Protein AF-A0A132MLU9-F1 (afdb_monomer_lite)

Radius of gyration: 11.09 Å; chains: 1; bounding box: 25×24×28 Å

Foldseek 3Di:
DALVLLVVLCVVLPWDFDDDDPQKTKIWDDDPPDIFIDIGGHDPDDDDPVNLVVSQVRCCRRQNHPSSD

InterPro domains:
  IPR012933 HicA mRNA interferase family [PF07927] (3-59)
  IPR038570 HicA superfamily [G3DSA:3.30.920.30] (1-61)

Secondary structure (DSSP, 8-state):
-BHHHHHHHHHTTT-EEEEEETTEEEEEEEETTEEEEEEEE--SSBPPHHHHHHHHHHHHHHH-TTTT-

Organism: NCBI:txid1469144

Sequence (69 aa):
MKAREVNRAIERRGGYLIRQVGSHRRYEAKRGDVVCHTTVPQHPGDIPAGTLRAIERDMEPVFGKGWLR

pLDDT: mean 97.58, std 1.92, range [85.69, 98.81]

Structure (mmCIF, N/CA/C/O backbone):
data_AF-A0A132MLU9-F1
#
_entry.id   AF-A0A132MLU9-F1
#
loop_
_atom_site.group_PDB
_atom_site.id
_atom_site.type_symbol
_atom_site.label_atom_id
_atom_site.label_alt_id
_atom_site.label_comp_id
_atom_site.label_asym_id
_atom_site.label_entity_id
_atom_site.label_seq_id
_atom_site.pdbx_PDB_ins_code
_atom_site.Cartn_x
_atom_site.Cartn_y
_atom_site.Cartn_z
_atom_site.occupancy
_atom_site.B_iso_or_equiv
_atom_site.auth_seq_id
_atom_site.auth_comp_id
_atom_site.auth_asym_id
_atom_site.auth_atom_id
_atom_site.pdbx_PDB_model_num
ATOM 1 N N . MET A 1 1 ? 7.571 -11.996 -5.235 1.00 94.38 1 MET A N 1
ATOM 2 C CA . MET A 1 1 ? 6.228 -11.385 -5.307 1.00 94.38 1 MET A CA 1
ATOM 3 C C . MET A 1 1 ? 6.339 -10.121 -6.135 1.00 94.38 1 MET A C 1
ATOM 5 O O . MET A 1 1 ? 7.141 -9.245 -5.817 1.00 94.38 1 MET A O 1
ATOM 9 N N . LYS A 1 2 ? 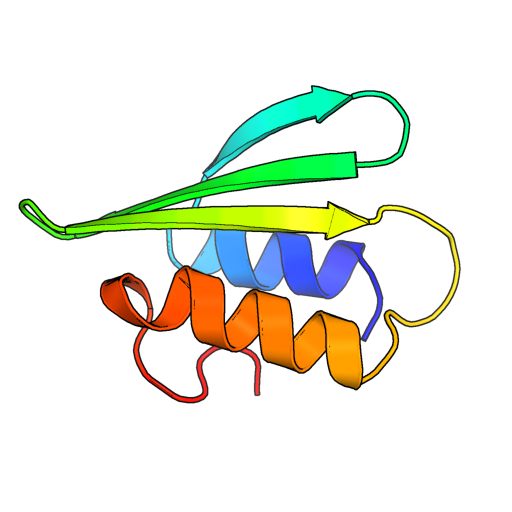5.561 -10.038 -7.210 1.00 97.81 2 LYS A N 1
ATOM 10 C CA . LYS A 1 2 ? 5.531 -8.908 -8.143 1.00 97.81 2 LYS A CA 1
ATOM 11 C C . LYS A 1 2 ? 4.759 -7.737 -7.537 1.00 97.81 2 LYS A C 1
ATOM 13 O O . LYS A 1 2 ? 3.823 -7.940 -6.765 1.00 97.81 2 LYS A O 1
ATOM 18 N N . ALA A 1 3 ? 5.050 -6.514 -7.980 1.00 97.81 3 ALA A N 1
ATOM 19 C CA . ALA A 1 3 ? 4.338 -5.308 -7.537 1.00 97.81 3 ALA A CA 1
ATOM 20 C C . ALA A 1 3 ? 2.808 -5.424 -7.654 1.00 97.81 3 ALA A C 1
ATOM 22 O O . ALA A 1 3 ? 2.073 -5.082 -6.731 1.00 97.81 3 ALA A O 1
ATOM 23 N N . ARG A 1 4 ? 2.319 -6.012 -8.755 1.00 97.69 4 ARG A N 1
ATOM 24 C CA . ARG A 1 4 ? 0.882 -6.252 -8.973 1.00 97.69 4 ARG A CA 1
ATOM 25 C C . ARG A 1 4 ? 0.236 -7.136 -7.901 1.00 97.69 4 ARG A C 1
ATOM 27 O O . ARG A 1 4 ? -0.953 -7.000 -7.64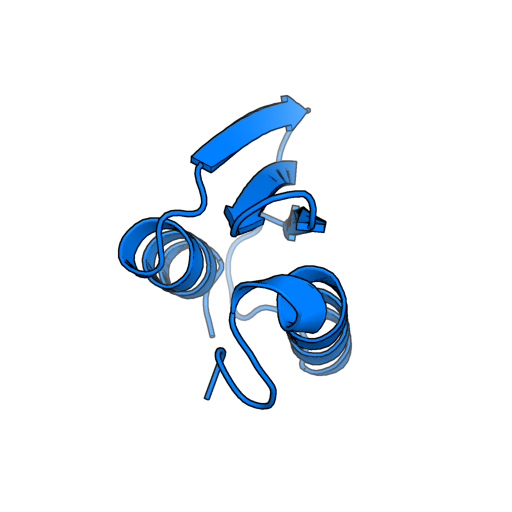2 1.00 97.69 4 ARG A O 1
ATOM 34 N N . GLU A 1 5 ? 0.988 -8.068 -7.322 1.00 98.12 5 GLU A N 1
ATOM 35 C CA . GLU A 1 5 ? 0.488 -9.006 -6.314 1.00 98.12 5 GLU A CA 1
ATOM 36 C C . GLU A 1 5 ? 0.381 -8.313 -4.959 1.00 98.12 5 GLU A C 1
ATOM 38 O O . GLU A 1 5 ? -0.653 -8.438 -4.307 1.00 98.12 5 GLU A O 1
ATOM 43 N N . VAL A 1 6 ? 1.381 -7.496 -4.607 1.00 98.25 6 VAL A N 1
ATOM 44 C CA . VAL A 1 6 ? 1.350 -6.635 -3.416 1.00 98.25 6 VAL A CA 1
ATOM 45 C C . VAL A 1 6 ? 0.191 -5.641 -3.494 1.00 98.25 6 VAL A C 1
ATOM 47 O O 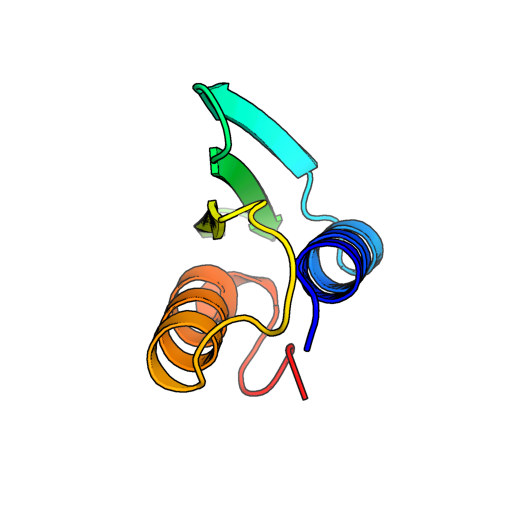. VAL A 1 6 ? -0.612 -5.578 -2.567 1.00 98.25 6 VAL A O 1
ATOM 50 N N . ASN A 1 7 ? 0.038 -4.932 -4.619 1.00 98.44 7 ASN A N 1
ATOM 51 C CA . ASN A 1 7 ? -1.077 -4.000 -4.835 1.00 98.44 7 ASN A CA 1
ATOM 52 C C . ASN A 1 7 ? -2.429 -4.696 -4.598 1.00 98.44 7 ASN A C 1
ATOM 54 O O . ASN A 1 7 ? -3.226 -4.260 -3.773 1.00 98.44 7 ASN A O 1
ATOM 58 N N . ARG A 1 8 ? -2.645 -5.853 -5.245 1.00 98.44 8 ARG A N 1
ATOM 59 C CA . ARG A 1 8 ? -3.870 -6.652 -5.078 1.00 98.44 8 ARG A CA 1
ATOM 60 C C . ARG A 1 8 ? -4.063 -7.164 -3.653 1.00 98.44 8 ARG A C 1
ATOM 62 O O . ARG A 1 8 ? -5.200 -7.404 -3.256 1.00 98.44 8 ARG A O 1
ATOM 69 N N . ALA A 1 9 ? -2.989 -7.450 -2.920 1.00 98.44 9 ALA A N 1
ATOM 70 C CA . ALA A 1 9 ? -3.065 -7.908 -1.535 1.00 98.44 9 ALA A CA 1
ATOM 71 C C . ALA A 1 9 ? -3.492 -6.778 -0.586 1.00 98.44 9 ALA A C 1
ATOM 73 O O . ALA A 1 9 ? -4.272 -7.044 0.330 1.00 98.44 9 ALA A O 1
ATOM 74 N N . ILE A 1 10 ? -3.023 -5.550 -0.837 1.00 98.56 10 ILE A N 1
ATOM 75 C CA . ILE A 1 10 ? -3.428 -4.334 -0.119 1.00 98.56 10 ILE A CA 1
ATOM 76 C C . ILE A 1 10 ? -4.892 -3.999 -0.426 1.00 98.56 10 ILE A C 1
ATOM 78 O O . ILE A 1 10 ? -5.697 -3.849 0.491 1.00 98.56 10 ILE A O 1
ATOM 82 N N . GLU A 1 11 ? -5.255 -3.953 -1.710 1.00 98.44 11 GLU A N 1
ATOM 83 C CA . GLU A 1 11 ? -6.602 -3.590 -2.174 1.00 98.44 11 GLU A CA 1
ATOM 84 C C . GLU A 1 11 ? -7.671 -4.557 -1.647 1.00 98.44 11 GLU A C 1
ATOM 86 O O . GLU A 1 11 ? -8.702 -4.130 -1.133 1.00 98.44 11 GLU A O 1
ATOM 91 N N . ARG A 1 12 ? -7.397 -5.870 -1.656 1.00 98.12 12 ARG A N 1
ATOM 92 C CA . ARG A 1 12 ? -8.313 -6.886 -1.101 1.00 98.12 12 ARG A CA 1
ATOM 93 C C . ARG A 1 12 ? -8.548 -6.766 0.405 1.00 98.12 12 ARG A C 1
ATOM 95 O O . ARG A 1 12 ? -9.533 -7.301 0.899 1.00 98.12 12 ARG A O 1
ATOM 102 N N . ARG A 1 13 ? -7.653 -6.098 1.133 1.00 98.06 13 ARG A N 1
ATOM 103 C CA . ARG A 1 13 ? -7.769 -5.866 2.582 1.00 98.06 13 ARG A CA 1
ATOM 104 C C . ARG A 1 13 ? -8.354 -4.492 2.913 1.00 98.06 13 ARG A C 1
ATOM 106 O O . ARG A 1 13 ? -8.404 -4.125 4.082 1.00 98.06 13 ARG A O 1
ATOM 113 N N . GLY A 1 14 ? -8.804 -3.747 1.901 1.00 97.94 14 GLY A N 1
ATOM 114 C CA . GLY A 1 14 ? -9.410 -2.426 2.063 1.00 97.94 14 GLY A CA 1
ATOM 115 C C . GLY A 1 14 ? -8.414 -1.267 2.041 1.00 97.94 14 GLY A C 1
ATOM 116 O O . GLY A 1 14 ? -8.800 -0.137 2.331 1.00 97.94 14 GLY A O 1
ATOM 117 N N . GLY A 1 15 ? -7.145 -1.513 1.701 1.00 98.50 15 GLY A N 1
ATOM 118 C CA . GLY A 1 15 ? -6.210 -0.427 1.423 1.00 98.50 15 GLY A CA 1
ATOM 119 C C . GLY A 1 15 ? -6.489 0.212 0.064 1.00 98.50 15 GLY A C 1
ATOM 120 O O . GLY A 1 15 ? -6.888 -0.463 -0.881 1.00 98.50 15 GLY A O 1
ATOM 121 N N . TYR A 1 16 ? -6.251 1.511 -0.053 1.00 98.56 16 TYR A N 1
ATOM 122 C CA . TYR A 1 16 ? -6.507 2.278 -1.269 1.00 98.56 16 TYR A CA 1
ATOM 123 C C . TYR A 1 16 ? -5.291 3.113 -1.661 1.00 98.56 16 TYR A C 1
ATOM 125 O O . TYR A 1 16 ? -4.491 3.542 -0.828 1.00 98.56 16 TYR A O 1
ATOM 133 N N . LEU A 1 17 ? -5.130 3.313 -2.967 1.00 98.50 17 LEU A N 1
ATOM 134 C CA . LEU A 1 17 ? -4.076 4.147 -3.527 1.00 98.50 17 LEU A CA 1
ATOM 135 C C . LEU A 1 17 ? -4.381 5.618 -3.220 1.00 98.50 17 LEU A C 1
A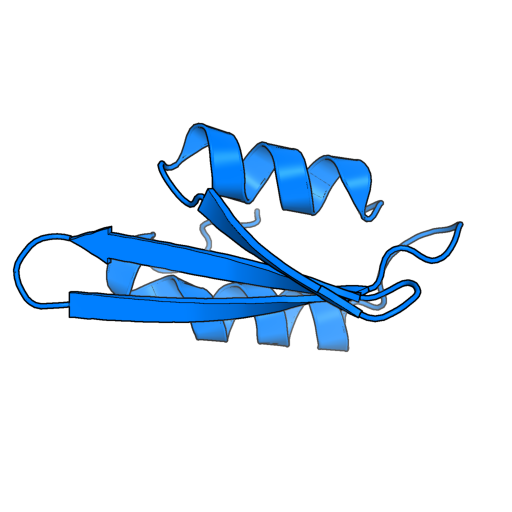TOM 137 O O . LEU A 1 17 ? -5.430 6.116 -3.617 1.00 98.50 17 LEU A O 1
ATOM 141 N N . ILE A 1 18 ? -3.452 6.321 -2.571 1.00 98.56 18 ILE A N 1
ATOM 142 C CA . ILE A 1 18 ? -3.598 7.757 -2.271 1.00 98.56 18 ILE A CA 1
ATOM 143 C C . ILE A 1 18 ? -2.769 8.649 -3.192 1.00 98.56 18 ILE A C 1
ATOM 145 O O . ILE A 1 18 ? -3.104 9.812 -3.401 1.00 98.56 18 ILE A O 1
ATOM 149 N N . ARG A 1 19 ? -1.663 8.133 -3.740 1.00 97.88 19 ARG A N 1
ATOM 150 C CA . ARG A 1 19 ? -0.779 8.899 -4.626 1.00 97.88 19 ARG A CA 1
ATOM 151 C C . ARG A 1 19 ? 0.083 7.979 -5.480 1.00 97.88 19 ARG A C 1
ATOM 153 O O . ARG A 1 19 ? 0.514 6.926 -5.018 1.00 97.88 19 ARG A O 1
ATOM 160 N N . GLN A 1 20 ? 0.421 8.421 -6.688 1.00 97.62 20 GLN A N 1
ATOM 161 C CA . GLN A 1 20 ? 1.482 7.825 -7.497 1.00 97.62 20 GLN A CA 1
ATOM 162 C C . GLN A 1 20 ? 2.488 8.903 -7.920 1.00 97.62 20 GLN A C 1
ATOM 164 O O . GLN A 1 20 ? 2.094 9.980 -8.361 1.00 97.62 20 GLN A O 1
ATOM 169 N N . VAL A 1 21 ? 3.784 8.616 -7.772 1.00 96.31 21 VAL A N 1
ATOM 170 C CA . VAL A 1 21 ? 4.884 9.462 -8.261 1.00 96.31 21 VAL A CA 1
ATOM 171 C C . VAL A 1 21 ? 5.857 8.573 -9.021 1.00 96.31 21 VAL A C 1
ATOM 173 O O . VAL A 1 21 ? 6.495 7.693 -8.442 1.00 96.31 21 VAL A O 1
ATOM 176 N N . GLY A 1 22 ? 5.931 8.765 -10.338 1.00 96.06 22 GLY A N 1
ATOM 177 C CA . GLY A 1 22 ? 6.685 7.879 -11.222 1.00 96.06 22 GLY A CA 1
ATOM 178 C C . GLY A 1 22 ? 6.256 6.417 -11.059 1.00 96.06 22 GLY A C 1
ATOM 179 O O . GLY A 1 22 ? 5.066 6.092 -11.091 1.00 96.06 22 GLY A O 1
ATOM 180 N N . SER A 1 23 ? 7.236 5.541 -10.846 1.00 96.19 23 SER A N 1
ATOM 181 C CA . SER A 1 23 ? 7.050 4.104 -10.620 1.00 96.19 23 SER A CA 1
ATOM 182 C C . SER A 1 23 ? 6.762 3.737 -9.158 1.00 96.19 23 SER A C 1
ATOM 184 O O . SER A 1 23 ? 6.938 2.584 -8.785 1.00 96.19 23 SER A O 1
ATOM 186 N N . HIS A 1 24 ? 6.331 4.671 -8.307 1.00 97.94 24 HIS A N 1
ATOM 187 C CA . HIS A 1 24 ? 6.015 4.389 -6.904 1.00 97.94 24 HIS A CA 1
ATOM 188 C C . HIS A 1 24 ? 4.561 4.720 -6.588 1.00 97.94 24 HIS A C 1
ATOM 190 O O . HIS A 1 24 ? 4.087 5.824 -6.866 1.00 97.94 24 HIS A O 1
ATOM 196 N N . ARG A 1 25 ? 3.864 3.768 -5.966 1.00 98.56 25 ARG A N 1
ATOM 197 C CA . ARG A 1 25 ? 2.488 3.927 -5.484 1.00 98.56 25 ARG A CA 1
ATOM 198 C C . ARG A 1 25 ? 2.467 4.010 -3.970 1.00 98.56 25 ARG A C 1
ATOM 200 O O . ARG A 1 25 ? 3.062 3.167 -3.309 1.00 98.56 25 ARG A O 1
ATOM 207 N N . ARG A 1 26 ? 1.763 4.993 -3.426 1.00 98.69 26 ARG A N 1
ATOM 208 C CA . ARG A 1 26 ? 1.529 5.151 -1.992 1.00 98.69 26 ARG A CA 1
ATOM 209 C C . ARG A 1 26 ? 0.132 4.646 -1.658 1.00 98.69 26 ARG A C 1
ATOM 211 O O . ARG A 1 26 ? -0.845 5.205 -2.151 1.00 98.69 26 ARG A O 1
ATOM 218 N N . TYR A 1 27 ? 0.053 3.619 -0.825 1.00 98.81 27 TYR A N 1
ATOM 219 C CA . TYR A 1 27 ? -1.202 3.074 -0.318 1.00 98.81 27 TYR A CA 1
ATOM 220 C C . TYR A 1 27 ? -1.443 3.522 1.120 1.00 98.81 27 TYR A C 1
ATOM 222 O O . TYR A 1 27 ? -0.490 3.719 1.875 1.00 98.81 27 TYR A O 1
ATOM 230 N N . GLU A 1 28 ? -2.714 3.647 1.479 1.00 98.81 28 GLU A N 1
ATOM 231 C CA . GLU A 1 28 ? -3.202 3.907 2.831 1.00 98.81 28 GLU A CA 1
ATOM 232 C C . GLU A 1 28 ? -4.253 2.856 3.198 1.00 98.81 28 GLU A C 1
ATOM 234 O O . GLU A 1 28 ? -4.982 2.372 2.331 1.00 98.81 28 GLU A O 1
ATOM 239 N N . ALA A 1 29 ? -4.338 2.497 4.473 1.00 98.62 29 ALA A N 1
ATOM 240 C CA . ALA A 1 29 ? -5.446 1.721 5.013 1.00 98.62 29 ALA A CA 1
ATOM 241 C C . ALA A 1 29 ? -5.853 2.274 6.381 1.00 98.62 29 ALA A C 1
ATOM 243 O O . ALA A 1 29 ? -5.043 2.892 7.078 1.00 98.62 29 ALA A O 1
ATOM 244 N N . LYS A 1 30 ? -7.118 2.055 6.751 1.00 98.38 30 LYS A N 1
ATOM 245 C CA . LYS A 1 30 ? -7.709 2.549 7.999 1.00 98.38 30 LYS A CA 1
ATOM 246 C C . LYS A 1 30 ? -8.525 1.463 8.691 1.00 98.38 30 LYS A C 1
ATOM 248 O O . LYS A 1 30 ? -9.245 0.719 8.026 1.00 98.38 30 LYS A O 1
ATOM 253 N N . ARG A 1 31 ? -8.440 1.393 10.021 1.00 97.56 31 ARG A N 1
ATOM 254 C CA . ARG A 1 31 ? -9.308 0.571 10.881 1.00 97.56 31 ARG A CA 1
ATOM 255 C C . ARG A 1 31 ? -9.551 1.317 12.193 1.00 97.56 31 ARG A C 1
ATOM 257 O O . ARG A 1 31 ? -8.657 1.397 13.030 1.00 97.56 31 ARG A O 1
ATOM 264 N N . GLY A 1 32 ? -10.761 1.855 12.361 1.00 96.31 32 GLY A N 1
ATOM 265 C CA . GLY A 1 32 ? -11.054 2.797 13.446 1.00 96.31 32 GLY A CA 1
ATOM 266 C C . GLY A 1 32 ? -10.161 4.035 13.332 1.00 96.31 32 GLY A C 1
ATOM 267 O O . GLY A 1 32 ? -9.978 4.555 12.233 1.00 96.31 32 GLY A O 1
ATOM 268 N N . ASP A 1 33 ? -9.548 4.435 14.444 1.00 97.62 33 ASP A N 1
ATOM 269 C CA . ASP A 1 33 ? -8.613 5.568 14.502 1.00 97.62 33 ASP A CA 1
ATOM 270 C C . ASP A 1 33 ? -7.190 5.219 14.024 1.00 97.62 33 ASP A C 1
ATOM 272 O O . ASP A 1 33 ? -6.322 6.089 13.935 1.00 97.62 33 ASP A O 1
ATOM 276 N N . VAL A 1 34 ? -6.923 3.948 13.698 1.00 98.12 34 VAL A N 1
ATOM 277 C CA . VAL A 1 34 ? -5.609 3.506 13.218 1.00 98.12 34 VAL A CA 1
ATOM 278 C C . VAL A 1 34 ? -5.512 3.716 11.712 1.00 98.12 34 VAL A C 1
ATOM 280 O O . VAL A 1 34 ? -6.311 3.179 10.941 1.00 98.12 34 VAL A O 1
ATOM 283 N N . VAL A 1 35 ? -4.482 4.451 11.294 1.00 98.31 35 VAL A N 1
ATOM 284 C CA . VAL A 1 35 ? -4.132 4.687 9.890 1.00 98.31 35 VAL A CA 1
ATOM 285 C C . VAL A 1 35 ? -2.711 4.198 9.647 1.00 98.31 35 VAL A C 1
ATOM 287 O O . VAL A 1 35 ? -1.805 4.499 10.423 1.00 98.31 35 VAL A O 1
ATOM 290 N N . CYS A 1 36 ? -2.495 3.473 8.554 1.00 98.56 36 CYS A N 1
ATOM 291 C CA . CYS A 1 36 ? -1.165 3.069 8.113 1.00 98.56 36 CYS A CA 1
ATOM 292 C C . CYS A 1 36 ? -0.973 3.363 6.627 1.00 98.56 36 CYS A C 1
ATOM 294 O O . CYS A 1 36 ? -1.937 3.482 5.869 1.00 98.56 36 CYS A O 1
ATOM 296 N N . HIS A 1 37 ? 0.280 3.468 6.200 1.00 98.56 37 HIS A N 1
ATOM 297 C CA . HIS A 1 37 ? 0.616 3.745 4.814 1.00 98.56 37 HIS A CA 1
ATOM 298 C C . HIS A 1 37 ? 1.907 3.047 4.413 1.00 98.56 37 HIS A C 1
ATOM 300 O O . HIS A 1 37 ? 2.801 2.867 5.232 1.00 98.56 37 HIS A O 1
ATOM 306 N N . THR A 1 38 ? 2.051 2.729 3.132 1.00 98.69 38 THR A N 1
ATOM 307 C CA . THR A 1 38 ? 3.299 2.180 2.593 1.00 98.69 38 THR A CA 1
ATOM 308 C C . THR A 1 38 ? 3.502 2.587 1.141 1.00 98.69 38 THR A C 1
ATOM 310 O O . THR A 1 38 ? 2.558 2.976 0.445 1.00 98.69 38 THR A O 1
ATOM 313 N N . THR A 1 39 ? 4.744 2.510 0.673 1.00 98.62 39 THR A N 1
ATOM 314 C CA . THR A 1 39 ? 5.106 2.790 -0.717 1.00 98.62 39 THR A CA 1
ATOM 315 C C . THR A 1 39 ? 5.501 1.496 -1.420 1.00 98.62 39 THR A C 1
ATOM 317 O O . THR A 1 39 ? 6.458 0.837 -1.025 1.00 98.62 39 THR A O 1
ATOM 320 N N . VAL A 1 40 ? 4.804 1.161 -2.505 1.00 98.31 40 VAL A N 1
ATOM 321 C CA . VAL A 1 40 ? 5.069 -0.028 -3.320 1.00 98.31 40 VAL A CA 1
ATOM 322 C C . VAL A 1 40 ? 5.780 0.384 -4.615 1.00 98.31 40 VAL A C 1
ATOM 324 O O . VAL A 1 40 ? 5.179 1.108 -5.426 1.00 98.31 40 VAL A O 1
ATOM 327 N N . PRO A 1 41 ? 7.026 -0.071 -4.855 1.00 98.19 41 PRO A N 1
ATOM 328 C CA . PRO A 1 41 ? 7.696 0.141 -6.131 1.00 98.19 41 PRO A CA 1
ATOM 329 C C . PRO A 1 41 ? 7.011 -0.677 -7.235 1.00 98.19 41 PRO A C 1
ATOM 331 O O . PRO A 1 41 ? 6.582 -1.807 -7.019 1.00 98.19 41 PRO A O 1
ATOM 334 N N . GLN A 1 42 ? 6.902 -0.101 -8.427 1.00 97.81 42 GLN A N 1
ATOM 335 C CA . GLN A 1 42 ? 6.189 -0.650 -9.587 1.00 97.81 42 GLN A CA 1
ATOM 336 C C . GLN A 1 42 ? 7.152 -1.024 -10.725 1.00 97.81 42 GLN A C 1
ATOM 338 O O . GLN A 1 42 ? 6.782 -0.964 -11.897 1.00 97.81 42 GLN A O 1
ATOM 343 N N . HIS A 1 43 ? 8.402 -1.368 -10.403 1.00 92.69 43 HIS A N 1
ATOM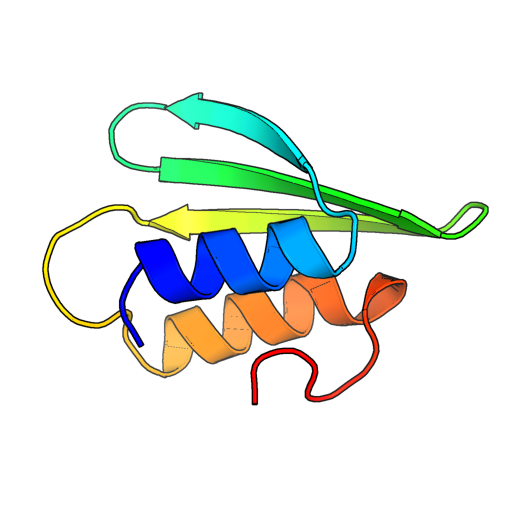 344 C CA . HIS A 1 43 ? 9.349 -1.857 -11.403 1.00 92.69 43 HIS A CA 1
ATOM 345 C C . HIS A 1 43 ? 9.046 -3.322 -11.780 1.00 92.69 43 HIS A C 1
ATOM 347 O O . HIS A 1 43 ? 8.475 -4.065 -10.974 1.00 92.69 43 HIS A O 1
ATOM 353 N N . PRO A 1 44 ? 9.420 -3.761 -12.996 1.00 92.75 44 PRO A N 1
ATOM 354 C CA . PRO A 1 44 ? 9.351 -5.166 -13.381 1.00 92.75 44 PRO A CA 1
ATOM 355 C C . PRO A 1 44 ? 10.150 -6.073 -12.436 1.00 92.75 44 PRO A C 1
ATOM 357 O O . PRO A 1 44 ? 11.072 -5.632 -11.749 1.00 92.75 44 PRO A O 1
ATOM 360 N N . GLY A 1 45 ? 9.805 -7.360 -12.446 1.00 95.25 45 GLY A N 1
ATOM 361 C CA . GLY A 1 45 ? 10.440 -8.372 -11.605 1.00 95.25 45 GLY A CA 1
ATOM 362 C C . GLY A 1 45 ? 9.806 -8.505 -10.221 1.00 95.25 45 GLY A C 1
ATOM 363 O O . GLY A 1 45 ? 8.717 -7.991 -9.946 1.00 95.25 45 GLY A O 1
ATOM 364 N N . ASP A 1 46 ? 10.481 -9.270 -9.371 1.00 97.94 46 ASP A N 1
ATOM 365 C CA . ASP A 1 46 ? 10.077 -9.467 -7.988 1.00 97.94 46 ASP A CA 1
ATOM 366 C C . ASP A 1 46 ? 10.549 -8.314 -7.104 1.00 97.94 46 ASP A C 1
ATOM 368 O O . ASP A 1 46 ? 11.656 -7.796 -7.251 1.00 97.94 46 ASP A O 1
ATOM 372 N N . ILE A 1 47 ? 9.704 -7.932 -6.148 1.00 97.44 47 ILE A N 1
ATOM 373 C CA . ILE A 1 47 ? 10.090 -6.999 -5.095 1.00 97.44 47 ILE A CA 1
ATOM 374 C C . ILE A 1 47 ? 11.081 -7.717 -4.160 1.00 97.44 47 ILE A C 1
ATOM 376 O O . ILE A 1 47 ? 10.780 -8.830 -3.708 1.00 97.44 47 ILE A O 1
ATOM 380 N N . PRO A 1 48 ? 12.237 -7.102 -3.831 1.00 97.50 48 PRO A N 1
ATOM 381 C CA . PRO A 1 48 ? 13.206 -7.683 -2.908 1.00 97.50 48 PRO A CA 1
ATOM 382 C C . PRO A 1 48 ? 12.587 -8.034 -1.551 1.00 97.50 48 PRO A C 1
ATOM 384 O O . PRO A 1 48 ? 11.749 -7.300 -1.024 1.00 97.50 48 PRO A O 1
ATOM 387 N N . ALA A 1 49 ? 13.053 -9.121 -0.932 1.00 97.38 49 ALA A N 1
ATOM 388 C CA . ALA A 1 49 ? 12.509 -9.604 0.340 1.00 97.38 49 ALA A CA 1
ATOM 389 C C . ALA A 1 49 ? 12.555 -8.549 1.463 1.00 97.38 49 ALA A C 1
ATOM 391 O O . ALA A 1 49 ? 11.628 -8.464 2.265 1.00 97.38 49 ALA A O 1
ATOM 392 N N . GLY A 1 50 ? 13.601 -7.714 1.507 1.00 98.00 50 GLY A N 1
ATOM 393 C CA . GLY A 1 50 ? 13.699 -6.608 2.467 1.00 98.00 50 GLY A CA 1
ATOM 394 C C . GLY A 1 50 ? 12.592 -5.567 2.283 1.00 98.00 50 GLY A C 1
ATOM 395 O O . GLY A 1 50 ? 11.987 -5.128 3.259 1.00 98.00 50 GLY A O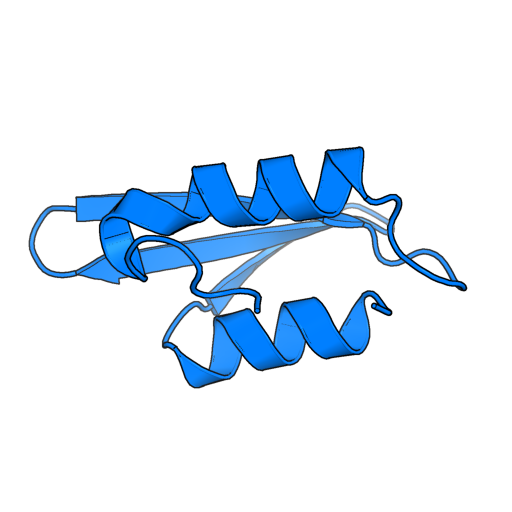 1
ATOM 396 N N . THR A 1 51 ? 12.267 -5.236 1.033 1.00 98.00 51 THR A N 1
ATOM 397 C CA . THR A 1 51 ? 11.183 -4.309 0.695 1.00 98.00 51 THR A CA 1
ATOM 398 C C . THR A 1 51 ? 9.815 -4.917 0.994 1.00 98.00 51 THR A C 1
ATOM 400 O O . THR A 1 51 ? 8.969 -4.232 1.557 1.00 98.00 51 THR A O 1
ATOM 403 N N . LEU A 1 52 ? 9.606 -6.210 0.713 1.00 98.25 52 LEU A N 1
ATOM 404 C CA . LEU A 1 52 ? 8.375 -6.909 1.107 1.00 98.25 52 LEU A CA 1
ATOM 405 C C . LEU A 1 52 ? 8.170 -6.886 2.628 1.00 98.25 52 LEU A C 1
ATOM 407 O O . LEU A 1 52 ? 7.074 -6.579 3.084 1.00 98.25 52 LEU A O 1
ATOM 411 N N . ARG A 1 53 ? 9.223 -7.138 3.416 1.00 98.12 53 ARG A N 1
ATOM 412 C CA . ARG A 1 53 ? 9.165 -7.061 4.889 1.00 98.12 53 ARG A CA 1
ATOM 413 C C . ARG A 1 53 ? 8.875 -5.648 5.392 1.00 98.12 53 ARG A C 1
ATOM 415 O O . ARG A 1 53 ? 8.175 -5.494 6.387 1.00 98.12 53 ARG A O 1
ATOM 422 N N . ALA A 1 54 ? 9.415 -4.624 4.730 1.00 98.50 54 ALA A N 1
ATOM 423 C CA . ALA A 1 54 ? 9.114 -3.235 5.065 1.00 98.50 54 ALA A CA 1
ATOM 424 C C . ALA A 1 54 ? 7.637 -2.915 4.803 1.00 98.50 54 ALA A C 1
ATOM 426 O O . ALA A 1 54 ? 6.957 -2.455 5.711 1.00 98.50 54 ALA A O 1
ATOM 427 N N . ILE A 1 55 ? 7.127 -3.263 3.617 1.00 98.56 55 ILE A N 1
ATOM 428 C CA . ILE A 1 55 ? 5.712 -3.102 3.251 1.00 98.56 55 ILE A CA 1
ATOM 429 C C . ILE A 1 55 ? 4.800 -3.843 4.236 1.00 98.56 55 ILE A C 1
ATOM 431 O O . ILE A 1 55 ? 3.788 -3.297 4.674 1.00 98.56 55 ILE A O 1
ATOM 435 N N . GLU A 1 56 ? 5.159 -5.076 4.603 1.00 98.31 56 GLU A N 1
ATOM 436 C CA . GLU A 1 56 ? 4.403 -5.871 5.569 1.00 98.31 56 GLU A CA 1
ATOM 437 C C . GLU A 1 56 ? 4.310 -5.155 6.924 1.00 98.31 56 GLU A C 1
ATOM 439 O O . GLU A 1 56 ? 3.206 -4.941 7.424 1.00 98.31 56 GLU A O 1
ATOM 444 N N . ARG A 1 57 ? 5.448 -4.720 7.474 1.00 98.62 57 ARG A N 1
ATOM 445 C CA . ARG A 1 57 ? 5.519 -4.011 8.759 1.00 98.62 57 ARG A CA 1
ATOM 446 C C . ARG A 1 57 ? 4.775 -2.677 8.735 1.00 98.62 57 ARG A C 1
ATOM 448 O O . ARG A 1 57 ? 4.088 -2.350 9.695 1.00 98.62 57 ARG A O 1
ATOM 455 N N . ASP A 1 58 ? 4.903 -1.913 7.654 1.00 98.75 58 ASP A N 1
ATOM 456 C CA . ASP A 1 58 ? 4.266 -0.600 7.524 1.00 98.75 58 ASP A CA 1
ATOM 457 C C . ASP A 1 58 ? 2.735 -0.699 7.617 1.00 98.75 58 ASP A C 1
ATOM 459 O O . ASP A 1 58 ? 2.094 0.175 8.195 1.00 98.75 58 ASP A O 1
ATOM 463 N N . MET A 1 59 ? 2.147 -1.767 7.066 1.00 98.62 59 MET A N 1
ATOM 464 C CA . MET A 1 59 ? 0.692 -1.970 7.021 1.00 98.62 59 MET A CA 1
ATOM 465 C C . MET A 1 59 ? 0.156 -2.882 8.141 1.00 98.62 59 MET A C 1
ATOM 467 O O . MET A 1 59 ? -1.061 -3.029 8.294 1.00 98.62 59 MET A O 1
ATOM 471 N N . GLU A 1 60 ? 1.041 -3.483 8.943 1.00 98.44 60 GLU A N 1
ATOM 472 C CA . GLU A 1 60 ? 0.706 -4.357 10.077 1.00 98.44 60 GLU A CA 1
ATOM 473 C C . GLU A 1 60 ? -0.302 -3.742 11.070 1.00 98.44 60 GLU A C 1
ATOM 475 O O . GLU A 1 60 ? -1.202 -4.475 11.484 1.00 98.44 60 GLU A O 1
ATOM 480 N N . PRO A 1 61 ? -0.264 -2.432 11.407 1.00 98.50 61 PRO A N 1
ATOM 481 C CA . PRO A 1 61 ? -1.226 -1.844 12.345 1.00 98.50 61 PRO A CA 1
ATOM 482 C C . PRO A 1 61 ? -2.696 -1.999 11.930 1.00 98.50 61 PRO A C 1
ATOM 484 O O . PRO A 1 61 ? -3.571 -2.100 12.788 1.00 98.50 61 PRO A O 1
ATOM 487 N N . VAL A 1 62 ? -2.981 -2.039 10.623 1.00 98.50 62 VAL A N 1
ATOM 488 C CA . VAL A 1 62 ? -4.351 -2.169 10.097 1.00 98.50 62 VAL A CA 1
ATOM 489 C C . VAL A 1 62 ? -4.640 -3.588 9.615 1.00 98.50 62 VAL A C 1
ATOM 491 O O . VAL A 1 62 ? -5.740 -4.099 9.832 1.00 98.50 62 VAL A O 1
ATOM 494 N N . PHE A 1 63 ? -3.679 -4.246 8.967 1.00 98.31 63 PHE A N 1
ATOM 495 C CA . PHE A 1 63 ? -3.891 -5.565 8.361 1.00 98.31 63 PHE A CA 1
ATOM 496 C C . PHE A 1 63 ? -3.539 -6.745 9.270 1.00 98.31 63 PHE A C 1
ATOM 498 O O . PHE A 1 63 ? -3.962 -7.866 8.986 1.00 98.31 63 PHE A O 1
ATOM 505 N N . GLY A 1 64 ? -2.839 -6.502 10.378 1.00 98.00 64 GLY A N 1
ATOM 506 C CA . GLY A 1 64 ? -2.337 -7.534 11.279 1.00 98.00 64 GLY A CA 1
ATOM 507 C C . GLY A 1 64 ? -1.023 -8.159 10.805 1.00 98.00 64 GLY A C 1
ATOM 508 O O . GLY A 1 64 ? -0.601 -8.008 9.658 1.00 98.00 64 GLY A O 1
ATOM 509 N N . LYS A 1 65 ? -0.350 -8.868 11.713 1.00 97.19 65 LYS A N 1
ATOM 510 C CA . LYS A 1 65 ? 0.960 -9.478 11.460 1.00 97.19 65 LYS A CA 1
ATOM 511 C C . LYS A 1 65 ? 0.883 -10.566 10.392 1.00 97.19 65 LYS A C 1
ATOM 513 O O . LYS A 1 65 ? -0.010 -11.409 10.426 1.00 97.19 65 LYS A O 1
ATOM 518 N N . GLY A 1 66 ? 1.863 -10.600 9.489 1.00 95.81 66 GLY A N 1
ATOM 519 C CA . GLY A 1 66 ? 1.962 -11.658 8.478 1.00 95.81 66 GLY A CA 1
ATOM 520 C C . GLY A 1 66 ? 0.967 -11.524 7.321 1.00 95.81 66 GLY A C 1
ATOM 521 O O . GLY A 1 66 ? 0.724 -12.502 6.621 1.00 95.81 66 GLY A O 1
ATOM 522 N N . TRP A 1 67 ? 0.347 -10.354 7.134 1.00 97.50 67 TRP A N 1
ATOM 523 C CA . TRP A 1 67 ? -0.730 -10.174 6.157 1.00 97.50 67 TRP A CA 1
ATOM 524 C C . TRP A 1 67 ? -0.286 -10.336 4.698 1.00 97.50 67 TRP A C 1
ATOM 526 O O . TRP A 1 67 ? -1.144 -10.522 3.836 1.00 97.50 67 TRP A O 1
ATOM 536 N N . LEU A 1 68 ? 1.015 -10.238 4.406 1.00 95.12 68 LEU A N 1
ATOM 537 C CA . LEU A 1 68 ? 1.559 -10.330 3.049 1.00 95.12 68 LEU A CA 1
ATOM 538 C C . LEU A 1 68 ? 2.072 -11.745 2.713 1.00 95.12 68 LEU A C 1
ATOM 540 O O . LEU A 1 68 ? 2.689 -11.938 1.666 1.00 95.12 68 LEU A O 1
ATOM 544 N N . ARG A 1 69 ? 1.826 -12.723 3.591 1.00 85.69 69 ARG A N 1
ATOM 545 C CA . ARG A 1 69 ? 2.151 -14.139 3.377 1.00 85.69 69 ARG A CA 1
ATOM 546 C C . ARG A 1 69 ? 1.129 -14.846 2.493 1.00 85.69 69 ARG A C 1
ATOM 548 O O . ARG A 1 69 ? -0.072 -14.496 2.564 1.00 85.69 69 ARG A O 1
#